Protein AF-A0A962AQ73-F1 (afdb_monomer_lite)

Radius of gyration: 14.05 Å; chains: 1; bounding box: 33×30×34 Å

Secondary structure (DSSP, 8-state):
-PPPHHHHHHHHHHHHHHTT----------TTT----EEEE-SSS-EEEE-PPP--------

Structure (mmCIF, N/CA/C/O backbone):
data_AF-A0A962AQ73-F1
#
_entry.id   AF-A0A962AQ73-F1
#
loop_
_atom_site.group_PDB
_atom_site.id
_atom_site.type_symbol
_atom_site.label_atom_id
_atom_site.label_alt_id
_atom_site.label_comp_id
_atom_site.label_asym_id
_atom_site.label_entity_id
_atom_site.label_seq_id
_atom_site.pdbx_PDB_ins_code
_atom_site.Cartn_x
_atom_site.Cartn_y
_atom_site.Cartn_z
_atom_site.occupancy
_atom_site.B_iso_or_equiv
_atom_site.auth_seq_id
_atom_site.auth_comp_id
_atom_site.auth_asym_id
_atom_site.auth_atom_id
_atom_site.pdbx_PDB_model_num
ATOM 1 N N . MET A 1 1 ? 8.797 -12.787 -11.630 1.00 56.38 1 MET A N 1
ATOM 2 C CA . MET A 1 1 ? 7.748 -12.063 -12.392 1.00 56.38 1 MET A CA 1
ATOM 3 C C . MET A 1 1 ? 7.812 -10.574 -12.049 1.00 56.38 1 MET A C 1
ATOM 5 O O . MET A 1 1 ? 7.781 -10.254 -10.868 1.00 56.38 1 MET A O 1
ATOM 9 N N . ARG A 1 2 ? 7.941 -9.675 -13.038 1.00 73.25 2 ARG A N 1
ATOM 10 C CA . ARG A 1 2 ? 7.980 -8.210 -12.834 1.00 73.25 2 ARG A CA 1
ATOM 11 C C . ARG A 1 2 ? 6.619 -7.613 -13.206 1.00 73.25 2 ARG A C 1
ATOM 13 O O . ARG A 1 2 ? 6.155 -7.823 -14.320 1.00 73.25 2 ARG A O 1
ATOM 20 N N . LEU A 1 3 ? 5.968 -6.927 -12.267 1.00 86.62 3 LEU A N 1
ATOM 21 C CA . LEU A 1 3 ? 4.650 -6.308 -12.452 1.00 86.62 3 LEU A CA 1
ATOM 22 C C . LEU A 1 3 ? 4.805 -4.802 -12.703 1.00 86.62 3 LEU A C 1
ATOM 24 O O . LEU A 1 3 ? 5.674 -4.173 -12.100 1.00 86.62 3 LEU A O 1
ATOM 28 N N . ARG A 1 4 ? 3.951 -4.224 -13.557 1.00 92.88 4 ARG A N 1
ATOM 29 C CA . ARG A 1 4 ? 3.888 -2.768 -13.752 1.00 92.88 4 ARG A CA 1
ATOM 30 C C . ARG A 1 4 ? 3.433 -2.062 -12.475 1.00 92.88 4 ARG A C 1
ATOM 32 O O . ARG A 1 4 ? 2.597 -2.576 -11.723 1.00 92.88 4 ARG A O 1
ATOM 39 N N . ALA A 1 5 ? 3.970 -0.869 -12.239 1.00 93.38 5 ALA A N 1
ATOM 40 C CA . ALA A 1 5 ? 3.699 -0.107 -11.026 1.00 93.38 5 ALA A CA 1
ATOM 41 C C . ALA A 1 5 ? 2.232 0.339 -10.933 1.00 93.38 5 ALA A C 1
ATOM 43 O O . ALA A 1 5 ? 1.648 0.324 -9.850 1.00 93.38 5 ALA A O 1
ATOM 44 N N . ASP A 1 6 ? 1.611 0.697 -12.055 1.00 95.00 6 ASP A N 1
ATOM 45 C CA . ASP A 1 6 ? 0.202 1.094 -12.103 1.00 95.00 6 ASP A CA 1
ATOM 46 C C . ASP A 1 6 ? -0.760 -0.047 -11.732 1.00 95.00 6 ASP A C 1
ATOM 48 O O . ASP A 1 6 ? -1.689 0.178 -10.950 1.00 95.00 6 ASP A O 1
ATOM 52 N N . ILE A 1 7 ? -0.499 -1.268 -12.209 1.00 96.00 7 ILE A N 1
ATOM 53 C CA . ILE A 1 7 ? -1.275 -2.463 -11.860 1.00 96.00 7 ILE A CA 1
ATOM 54 C C . ILE A 1 7 ? -1.114 -2.773 -10.370 1.00 96.00 7 ILE A C 1
ATOM 56 O O . ILE A 1 7 ? -2.112 -2.985 -9.678 1.00 96.00 7 ILE A O 1
ATOM 60 N N . PHE A 1 8 ? 0.120 -2.750 -9.854 1.00 94.62 8 PHE A N 1
ATOM 61 C CA . PHE A 1 8 ? 0.377 -2.990 -8.432 1.00 94.62 8 PHE A CA 1
ATOM 62 C C . PHE A 1 8 ? -0.371 -1.990 -7.541 1.00 94.62 8 PHE A C 1
ATOM 64 O O . PHE A 1 8 ? -1.052 -2.386 -6.596 1.00 94.62 8 PHE A O 1
ATOM 71 N N . VAL A 1 9 ? -0.282 -0.693 -7.856 1.00 96.50 9 VAL A N 1
ATOM 72 C CA . VAL A 1 9 ? -0.942 0.372 -7.085 1.00 96.50 9 VAL A CA 1
ATOM 73 C C . VAL A 1 9 ? -2.462 0.217 -7.116 1.00 96.50 9 VAL A C 1
ATOM 75 O O . VAL A 1 9 ? -3.102 0.325 -6.069 1.00 96.50 9 VAL A O 1
ATOM 78 N N . ALA A 1 10 ? -3.048 -0.062 -8.285 1.00 97.31 10 ALA A N 1
ATOM 79 C CA . ALA A 1 10 ? -4.491 -0.265 -8.408 1.00 97.31 10 ALA A CA 1
ATOM 80 C C . ALA A 1 10 ? -4.969 -1.474 -7.586 1.00 97.31 10 ALA A C 1
ATOM 82 O O . ALA A 1 10 ? -5.961 -1.378 -6.860 1.00 97.31 10 ALA A O 1
ATOM 83 N N . ALA A 1 11 ? -4.235 -2.589 -7.648 1.00 97.50 11 ALA A N 1
ATOM 84 C CA . ALA A 1 11 ? -4.542 -3.788 -6.876 1.00 97.50 11 ALA A CA 1
ATOM 85 C C . ALA A 1 11 ? -4.420 -3.549 -5.363 1.00 97.50 11 ALA A C 1
ATOM 87 O O . ALA A 1 11 ? -5.294 -3.968 -4.603 1.00 97.50 11 ALA A O 1
ATOM 88 N N . LEU A 1 12 ? -3.377 -2.837 -4.922 1.00 96.88 12 LEU A N 1
ATOM 89 C CA . LEU A 1 12 ? -3.161 -2.526 -3.509 1.00 96.88 12 LEU A CA 1
ATOM 90 C C . LEU A 1 12 ? -4.280 -1.646 -2.937 1.00 96.88 12 LEU A C 1
ATOM 92 O O . LEU A 1 12 ? -4.789 -1.943 -1.858 1.00 96.88 12 LEU A O 1
ATOM 96 N N . ILE A 1 13 ? -4.692 -0.600 -3.664 1.00 98.12 13 ILE A N 1
ATOM 97 C CA . ILE A 1 13 ? -5.804 0.271 -3.253 1.00 98.12 13 ILE A CA 1
ATOM 98 C C . ILE A 1 13 ? -7.095 -0.541 -3.143 1.00 98.12 13 ILE A C 1
ATOM 100 O O . ILE A 1 13 ? -7.761 -0.483 -2.111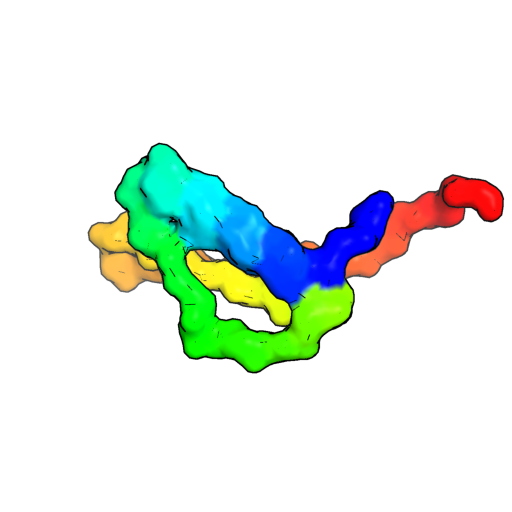 1.00 98.12 13 ILE A O 1
ATOM 104 N N . ARG A 1 14 ? -7.412 -1.348 -4.165 1.00 98.25 14 ARG A N 1
ATOM 105 C CA . ARG A 1 14 ? -8.603 -2.207 -4.149 1.00 98.25 14 ARG A CA 1
ATOM 106 C C . ARG A 1 14 ? -8.592 -3.153 -2.951 1.00 98.25 14 ARG A C 1
ATOM 108 O O . ARG A 1 14 ? -9.608 -3.281 -2.278 1.00 98.25 14 ARG A O 1
ATOM 115 N N . ARG A 1 15 ? -7.458 -3.805 -2.677 1.00 98.12 15 ARG A N 1
ATOM 116 C CA . ARG A 1 15 ? -7.320 -4.712 -1.531 1.00 98.12 15 ARG A CA 1
ATOM 117 C C . ARG A 1 15 ? -7.572 -3.978 -0.217 1.00 98.12 15 ARG A C 1
ATOM 119 O O . ARG A 1 15 ? -8.377 -4.444 0.572 1.00 98.12 15 ARG A O 1
ATOM 126 N N . ALA A 1 16 ? -6.931 -2.829 -0.004 1.00 97.81 16 ALA A N 1
ATOM 127 C CA . ALA A 1 16 ? -7.127 -2.041 1.212 1.00 97.81 16 ALA A CA 1
ATOM 128 C C . ALA A 1 16 ? -8.604 -1.662 1.415 1.00 97.81 16 ALA A C 1
ATOM 130 O O . ALA A 1 16 ? -9.126 -1.813 2.513 1.00 97.81 16 ALA A O 1
ATOM 131 N N . GLN A 1 17 ? -9.291 -1.254 0.345 1.00 97.94 17 GLN A N 1
ATOM 132 C CA . GLN A 1 17 ? -10.716 -0.916 0.390 1.00 97.94 17 GLN A CA 1
ATOM 133 C C . GLN A 1 17 ? -11.609 -2.122 0.705 1.00 97.94 17 GLN A C 1
ATOM 135 O O . GLN A 1 17 ? -12.566 -1.979 1.460 1.00 97.94 17 GLN A O 1
ATOM 140 N N . VAL A 1 18 ? -11.299 -3.305 0.161 1.00 98.38 18 VAL A N 1
ATOM 141 C CA . VAL A 1 18 ? -12.015 -4.553 0.488 1.00 98.38 18 VAL A CA 1
ATOM 142 C C . VAL A 1 18 ? -11.856 -4.912 1.968 1.00 98.38 18 VAL A C 1
ATOM 144 O O . VAL A 1 18 ? -12.819 -5.346 2.588 1.00 98.38 18 VAL A O 1
ATOM 147 N N . GLU A 1 19 ? -10.683 -4.660 2.547 1.00 97.88 19 GLU A N 1
ATOM 148 C CA . GLU A 1 19 ? -10.396 -4.855 3.978 1.00 97.88 19 GLU A CA 1
ATOM 149 C C . GLU A 1 19 ? -10.938 -3.710 4.867 1.00 97.88 19 GLU A C 1
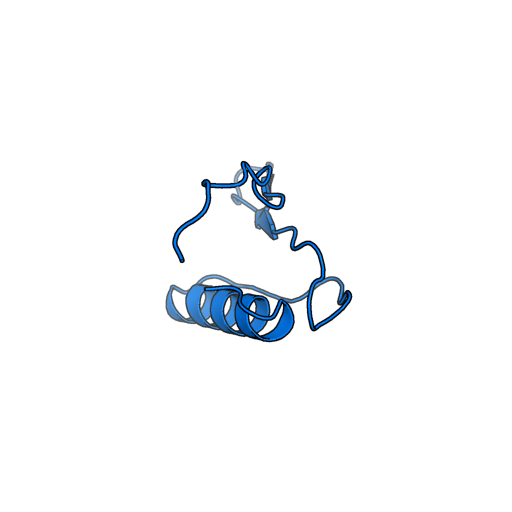ATOM 151 O O . GLU A 1 19 ? -10.636 -3.640 6.056 1.00 97.88 19 GLU A O 1
ATOM 156 N N . GLY A 1 20 ? -11.719 -2.777 4.306 1.00 96.88 20 GLY A N 1
ATOM 157 C CA . GLY A 1 20 ? -12.344 -1.671 5.040 1.00 96.88 20 GLY A CA 1
ATOM 158 C C . GLY A 1 20 ? -11.433 -0.469 5.317 1.00 96.88 20 GLY A C 1
ATOM 159 O O . GLY A 1 20 ? -11.845 0.464 6.005 1.00 96.88 20 GLY A O 1
ATOM 160 N N . ALA A 1 21 ? -10.214 -0.445 4.776 1.00 97.00 21 ALA A N 1
ATOM 161 C CA . ALA A 1 21 ? -9.300 0.683 4.911 1.00 97.00 21 ALA A CA 1
ATOM 162 C C . ALA A 1 21 ? -9.509 1.732 3.806 1.00 97.00 21 ALA A C 1
ATOM 164 O O . ALA A 1 21 ? -9.777 1.422 2.643 1.00 97.00 21 ALA A O 1
ATOM 165 N N . TYR A 1 22 ? -9.305 3.007 4.145 1.00 96.69 22 TYR A N 1
ATOM 166 C CA . TYR A 1 22 ? -9.286 4.083 3.157 1.00 96.69 22 TYR A CA 1
ATOM 167 C C . TYR A 1 22 ? -7.902 4.200 2.509 1.00 96.69 22 TYR A C 1
ATOM 169 O O . TYR A 1 22 ? -6.906 4.464 3.183 1.00 96.69 22 TYR A O 1
ATOM 177 N N . ALA A 1 23 ? -7.836 4.042 1.186 1.00 97.75 23 ALA A N 1
ATOM 178 C CA . ALA A 1 23 ? -6.599 4.146 0.419 1.00 97.75 23 ALA A CA 1
ATOM 179 C C . ALA A 1 23 ? -6.797 4.989 -0.843 1.00 97.75 23 ALA A C 1
ATOM 181 O O . ALA A 1 23 ? -7.788 4.842 -1.555 1.00 97.75 23 ALA A O 1
ATOM 182 N N . ILE A 1 24 ? -5.824 5.858 -1.135 1.00 97.69 24 ILE A N 1
ATOM 183 C CA . ILE A 1 24 ? -5.824 6.726 -2.318 1.00 97.69 24 ILE A CA 1
ATOM 184 C C . ILE A 1 24 ? -4.422 6.871 -2.907 1.00 97.69 24 ILE A C 1
ATOM 186 O O . ILE A 1 24 ? -3.418 6.849 -2.193 1.00 97.69 24 ILE A O 1
ATOM 190 N N . LEU A 1 25 ? -4.352 7.108 -4.218 1.00 97.12 25 LEU A N 1
ATOM 191 C CA . LEU A 1 25 ? -3.106 7.478 -4.882 1.00 97.12 25 LEU A CA 1
ATOM 192 C C . LEU A 1 25 ? -2.829 8.974 -4.690 1.00 97.12 25 LEU A C 1
ATOM 194 O O . LEU A 1 25 ? -3.485 9.814 -5.298 1.00 97.12 25 LEU A O 1
ATOM 198 N N . ARG A 1 26 ? -1.832 9.314 -3.866 1.00 96.69 26 ARG A N 1
ATOM 199 C CA . ARG A 1 26 ? -1.462 10.719 -3.592 1.00 96.69 26 ARG A CA 1
ATOM 200 C C . ARG A 1 26 ? -0.594 11.362 -4.673 1.00 96.69 26 ARG A C 1
ATOM 202 O O . ARG A 1 26 ? -0.709 12.561 -4.895 1.00 96.69 26 ARG A O 1
ATOM 209 N N . ARG A 1 27 ? 0.294 10.591 -5.307 1.00 95.69 27 ARG A N 1
ATOM 210 C CA . ARG A 1 27 ? 1.198 11.047 -6.375 1.00 95.69 27 ARG A CA 1
ATOM 211 C C . ARG A 1 27 ? 1.381 9.928 -7.389 1.00 95.69 27 ARG A C 1
ATOM 213 O O . ARG A 1 27 ? 1.702 8.808 -7.006 1.00 95.69 27 ARG A O 1
ATOM 220 N N . ARG A 1 28 ? 1.211 10.238 -8.675 1.00 95.19 28 ARG A N 1
ATOM 221 C CA . ARG A 1 28 ? 1.451 9.296 -9.773 1.00 95.19 28 ARG A CA 1
ATOM 222 C C . ARG A 1 28 ? 2.857 9.493 -10.343 1.00 95.19 28 ARG A C 1
ATOM 224 O O . ARG A 1 28 ? 3.248 10.621 -10.630 1.00 95.19 28 ARG A O 1
ATOM 231 N N . GLY A 1 29 ? 3.605 8.397 -10.458 1.00 93.56 29 GLY A N 1
ATOM 232 C CA . GLY A 1 29 ? 4.922 8.335 -11.099 1.00 93.56 29 GLY A CA 1
ATOM 233 C C . GLY A 1 29 ? 4.880 7.556 -12.417 1.00 93.56 29 GLY A C 1
ATOM 234 O O . GLY A 1 29 ? 3.817 7.424 -13.024 1.00 93.56 29 GLY A O 1
ATOM 235 N N . ALA A 1 30 ? 6.031 7.021 -12.840 1.00 94.25 30 ALA A N 1
ATOM 236 C CA . ALA A 1 30 ? 6.134 6.211 -14.053 1.00 94.25 30 ALA A CA 1
ATOM 237 C C . ALA A 1 30 ? 5.300 4.914 -13.931 1.00 94.25 30 ALA A C 1
ATOM 239 O O . ALA A 1 30 ? 5.532 4.144 -12.995 1.00 94.25 30 ALA A O 1
ATOM 240 N N . PRO A 1 31 ? 4.356 4.646 -14.854 1.00 91.81 31 PRO A N 1
ATOM 241 C CA . PRO A 1 31 ? 3.432 3.512 -14.741 1.00 91.81 31 PRO A CA 1
ATOM 242 C C . PRO A 1 31 ? 4.122 2.154 -14.916 1.00 91.81 31 PRO A C 1
ATOM 244 O O . PRO A 1 31 ? 3.765 1.189 -14.253 1.00 91.81 31 PRO A O 1
ATOM 247 N N . GLU A 1 32 ? 5.150 2.090 -15.761 1.00 91.19 32 GLU A N 1
ATOM 248 C CA . GLU A 1 32 ? 5.805 0.836 -16.148 1.00 91.19 32 GLU A CA 1
ATOM 249 C C . GLU A 1 32 ? 6.782 0.305 -15.089 1.00 91.19 32 GLU A C 1
ATOM 251 O O . GLU A 1 32 ? 6.813 -0.891 -14.814 1.00 91.19 32 GLU A O 1
ATOM 256 N N . ALA A 1 33 ? 7.588 1.187 -14.488 1.00 86.12 33 ALA A N 1
ATOM 257 C CA . ALA A 1 33 ? 8.726 0.795 -13.648 1.00 86.12 33 ALA A CA 1
ATOM 258 C C . ALA A 1 33 ? 9.032 1.791 -12.511 1.00 86.12 33 ALA A C 1
ATOM 260 O O . ALA A 1 33 ? 10.161 1.855 -12.026 1.00 86.12 33 ALA A O 1
ATOM 261 N N . GLY A 1 34 ? 8.055 2.606 -12.103 1.00 87.94 34 GLY A N 1
ATOM 262 C CA . GLY A 1 34 ? 8.244 3.581 -11.031 1.00 87.94 34 GLY A CA 1
ATOM 263 C C . GLY A 1 34 ? 8.450 2.931 -9.660 1.00 87.94 34 GLY A C 1
ATOM 264 O O . GLY A 1 34 ? 7.809 1.936 -9.332 1.00 87.94 34 GLY A O 1
ATOM 265 N N . ALA A 1 35 ? 9.311 3.535 -8.835 1.00 92.56 35 ALA A N 1
ATOM 266 C CA . ALA A 1 35 ? 9.404 3.196 -7.419 1.00 92.56 35 ALA A CA 1
ATOM 267 C C . 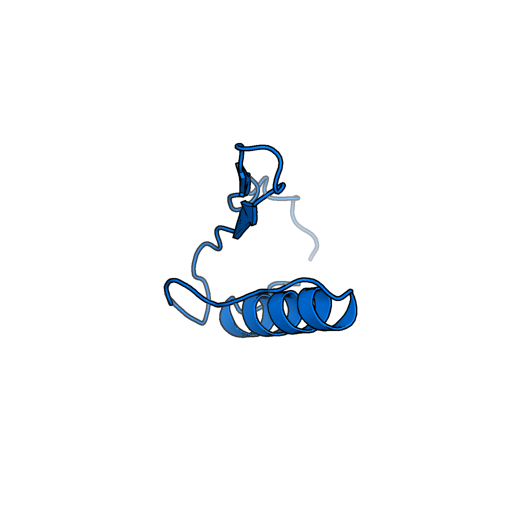ALA A 1 35 ? 8.082 3.521 -6.705 1.00 92.56 35 ALA A C 1
ATOM 269 O O . ALA A 1 35 ? 7.479 4.574 -6.935 1.00 92.56 35 ALA A O 1
ATOM 270 N N . ILE A 1 36 ? 7.647 2.622 -5.823 1.00 93.88 36 ILE A N 1
ATOM 271 C CA . ILE A 1 36 ? 6.374 2.731 -5.108 1.00 93.88 36 ILE A CA 1
ATOM 272 C C . ILE A 1 36 ? 6.672 2.965 -3.634 1.00 93.88 36 ILE A C 1
ATOM 274 O O . ILE A 1 36 ? 7.379 2.183 -3.005 1.00 93.88 36 ILE A O 1
ATOM 278 N N . PHE A 1 37 ? 6.104 4.037 -3.091 1.00 96.00 37 PHE A N 1
ATOM 279 C CA . PHE A 1 37 ? 6.140 4.345 -1.668 1.00 96.00 37 PHE A CA 1
ATOM 280 C C . PHE A 1 37 ? 4.721 4.299 -1.111 1.00 96.00 37 PHE A C 1
ATOM 282 O O . PHE A 1 37 ? 3.793 4.822 -1.735 1.00 96.00 37 PHE A O 1
ATOM 289 N N . VAL A 1 38 ? 4.554 3.702 0.066 1.00 96.88 38 VAL A N 1
ATOM 290 C CA . VAL A 1 38 ? 3.254 3.555 0.731 1.00 96.88 38 VAL A CA 1
ATOM 291 C C . VAL A 1 38 ? 3.344 4.169 2.118 1.00 96.88 38 VAL A C 1
ATOM 293 O O . VAL A 1 38 ? 4.173 3.760 2.926 1.00 96.88 38 VAL A O 1
ATOM 296 N N . ARG A 1 39 ? 2.484 5.149 2.404 1.00 97.38 39 ARG A N 1
ATOM 297 C CA . ARG A 1 39 ? 2.336 5.712 3.749 1.00 97.38 39 ARG A CA 1
ATOM 298 C C . ARG A 1 39 ? 1.072 5.160 4.391 1.00 97.38 39 ARG A C 1
ATOM 300 O O . ARG A 1 39 ? -0.004 5.311 3.817 1.00 97.38 39 ARG A O 1
ATOM 307 N N . VAL A 1 40 ? 1.214 4.578 5.576 1.00 97.38 40 VAL A N 1
ATOM 308 C CA . VAL A 1 40 ? 0.105 4.071 6.389 1.00 97.38 40 VAL A CA 1
ATOM 309 C C . VAL A 1 40 ? -0.026 4.954 7.619 1.00 97.38 40 VAL A C 1
ATOM 311 O O . VAL A 1 40 ? 0.920 5.083 8.396 1.00 97.38 40 VAL A O 1
ATOM 314 N N . ASP A 1 41 ? -1.185 5.583 7.767 1.00 96.75 41 ASP A N 1
ATOM 315 C CA . ASP A 1 41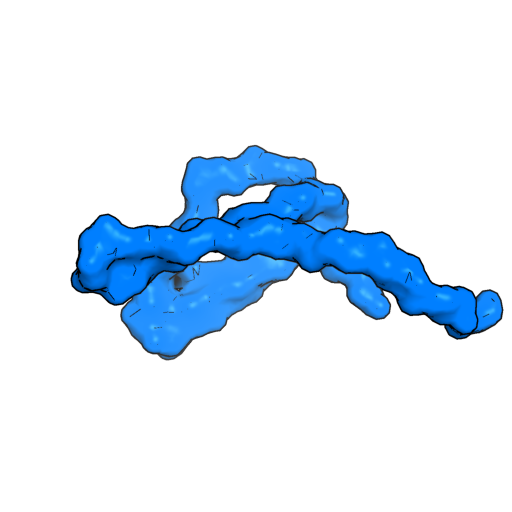 ? -1.565 6.244 9.011 1.00 96.75 41 ASP A CA 1
ATOM 316 C C . ASP A 1 41 ? -2.041 5.174 9.998 1.00 96.75 41 ASP A C 1
ATOM 318 O O . ASP A 1 41 ? -2.911 4.370 9.658 1.00 96.75 41 ASP A O 1
ATOM 322 N N . ARG A 1 42 ? -1.424 5.118 11.181 1.00 95.31 42 ARG A N 1
ATOM 323 C CA . ARG A 1 42 ? -1.756 4.129 12.216 1.00 95.31 42 ARG A CA 1
ATOM 324 C C . ARG A 1 42 ? -2.874 4.605 13.143 1.00 95.31 42 ARG A C 1
ATOM 326 O O . ARG A 1 42 ? -3.320 3.827 13.979 1.00 95.31 42 ARG A O 1
ATOM 333 N N . LEU A 1 43 ? -3.331 5.852 12.978 1.00 95.38 43 LEU A N 1
ATOM 334 C CA . LEU A 1 43 ? -4.347 6.506 13.810 1.00 95.38 43 LEU A CA 1
ATOM 335 C C . LEU A 1 43 ? -3.948 6.628 15.292 1.00 95.38 43 LEU A C 1
ATOM 337 O O . LEU A 1 43 ? -4.793 6.850 16.153 1.00 95.38 43 LEU A O 1
ATOM 341 N N . ASP A 1 44 ? -2.651 6.524 15.585 1.00 97.00 44 ASP A N 1
ATOM 342 C CA . ASP A 1 44 ? -2.052 6.637 16.921 1.00 97.00 44 ASP A CA 1
ATOM 343 C C . ASP A 1 44 ? -1.167 7.894 17.056 1.00 97.00 44 ASP A C 1
ATOM 345 O O . ASP A 1 44 ? -0.336 7.996 17.957 1.00 97.00 44 ASP A O 1
ATOM 349 N N . GLY A 1 45 ? -1.321 8.853 16.136 1.00 97.50 45 GLY A N 1
ATOM 350 C CA . GLY A 1 45 ? -0.465 10.038 16.027 1.00 97.50 45 GLY A CA 1
ATOM 351 C C . GLY A 1 45 ? 0.833 9.801 15.249 1.00 97.50 45 GLY A C 1
ATOM 352 O O . GLY A 1 45 ? 1.568 10.757 14.993 1.00 97.50 45 GLY A O 1
ATOM 353 N N . PHE A 1 46 ? 1.105 8.567 14.813 1.00 97.81 46 PHE A N 1
ATOM 354 C CA . PHE A 1 46 ? 2.252 8.228 13.980 1.00 97.81 46 PHE A CA 1
ATOM 355 C C . PHE A 1 46 ? 1.837 7.624 12.635 1.00 97.81 46 PHE A C 1
ATOM 357 O O . PHE A 1 46 ? 0.734 7.124 12.423 1.00 97.81 46 PHE A O 1
ATOM 364 N N . SER A 1 47 ? 2.782 7.628 11.695 1.00 98.00 47 SER A N 1
ATOM 365 C CA . SER A 1 47 ? 2.631 6.949 10.409 1.00 98.00 47 SER A CA 1
ATOM 366 C C . SER A 1 47 ? 3.848 6.083 10.110 1.00 98.00 47 SER A C 1
ATOM 368 O O . SER A 1 47 ? 4.941 6.330 10.622 1.00 98.00 47 SER A O 1
ATOM 370 N N . ALA A 1 48 ? 3.646 5.045 9.304 1.00 97.62 48 ALA A N 1
ATOM 371 C CA . ALA A 1 48 ? 4.713 4.222 8.751 1.00 97.62 48 ALA A CA 1
ATOM 372 C C . ALA A 1 48 ? 4.899 4.552 7.265 1.00 97.62 48 ALA A C 1
ATOM 374 O O . ALA A 1 48 ? 3.918 4.734 6.537 1.00 97.62 48 ALA A O 1
ATOM 375 N N . LEU A 1 49 ? 6.152 4.621 6.812 1.00 96.94 49 LEU A N 1
ATOM 376 C CA . LEU A 1 49 ? 6.508 4.800 5.407 1.00 96.94 49 LEU A CA 1
ATOM 377 C C . LEU A 1 49 ? 7.260 3.565 4.915 1.00 96.94 49 LEU A C 1
ATOM 379 O O . LEU A 1 49 ? 8.339 3.250 5.410 1.00 96.94 49 LEU A O 1
ATOM 383 N N . PHE A 1 50 ? 6.695 2.904 3.913 1.00 95.62 50 PHE A N 1
ATOM 384 C CA . PHE A 1 50 ? 7.304 1.778 3.223 1.00 95.62 50 PHE A CA 1
ATOM 385 C C . PHE A 1 50 ? 7.863 2.258 1.886 1.00 95.62 50 PHE A C 1
ATOM 387 O O . PHE A 1 50 ? 7.162 2.922 1.117 1.00 95.62 50 PHE A O 1
ATOM 394 N N . GLY A 1 51 ? 9.126 1.935 1.624 1.00 92.62 51 GLY A N 1
ATOM 395 C CA . GLY A 1 51 ? 9.760 2.108 0.321 1.00 92.62 51 GLY A CA 1
ATOM 396 C C . GLY A 1 51 ? 9.839 0.787 -0.445 1.00 92.62 51 GLY A C 1
ATOM 397 O O . GLY A 1 51 ? 9.509 -0.266 0.110 1.00 92.62 51 GLY A O 1
ATOM 398 N N . PRO A 1 52 ? 10.295 0.821 -1.707 1.00 89.31 52 PRO A N 1
ATOM 399 C CA . PRO A 1 52 ? 10.640 -0.405 -2.410 1.00 89.31 52 PRO A CA 1
ATOM 400 C C . PRO A 1 52 ? 11.712 -1.152 -1.611 1.00 89.31 52 PRO A C 1
ATOM 402 O O . PRO A 1 52 ? 12.655 -0.538 -1.107 1.00 89.31 52 PRO A O 1
ATOM 405 N N . ALA A 1 53 ? 11.562 -2.472 -1.487 1.00 82.06 53 ALA A N 1
ATOM 406 C CA . ALA A 1 53 ? 12.600 -3.293 -0.883 1.00 82.06 53 ALA A CA 1
ATOM 407 C C . ALA A 1 53 ? 13.918 -3.080 -1.652 1.00 82.06 53 ALA A C 1
ATOM 409 O O . ALA A 1 53 ? 13.876 -2.978 -2.885 1.00 82.06 53 ALA A O 1
ATOM 410 N N . PRO A 1 54 ? 15.073 -2.999 -0.965 1.00 77.25 54 PRO A N 1
ATOM 411 C CA . PRO A 1 54 ? 16.356 -3.007 -1.647 1.00 77.25 54 PRO A CA 1
ATOM 412 C C . PRO A 1 54 ? 16.401 -4.266 -2.508 1.00 77.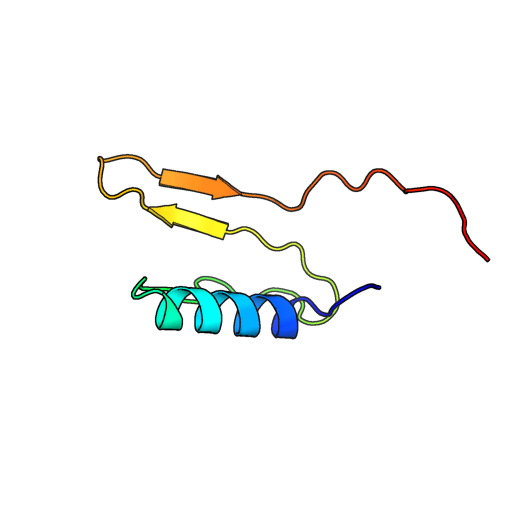25 54 PRO A C 1
ATOM 414 O O . PRO A 1 54 ? 16.214 -5.377 -2.014 1.00 77.25 54 PRO A O 1
ATOM 417 N N . GLN A 1 55 ? 16.550 -4.084 -3.815 1.00 67.50 55 GLN A N 1
ATOM 418 C CA . GLN A 1 55 ? 16.543 -5.199 -4.742 1.00 67.50 55 GLN A CA 1
ATOM 419 C C . GLN A 1 55 ? 17.878 -5.935 -4.600 1.00 67.50 55 GLN A C 1
ATOM 421 O O . GLN A 1 55 ? 18.845 -5.602 -5.274 1.00 67.50 55 GLN A O 1
ATOM 426 N N . SER A 1 56 ? 17.947 -6.921 -3.705 1.00 57.59 56 SER A N 1
ATOM 427 C CA . SER A 1 56 ? 18.918 -8.000 -3.857 1.00 57.59 56 SER A CA 1
ATOM 428 C C . SER A 1 56 ? 18.535 -8.723 -5.144 1.00 57.59 56 SER A C 1
ATOM 430 O O . SER A 1 56 ? 17.430 -9.260 -5.244 1.00 57.59 56 SER A O 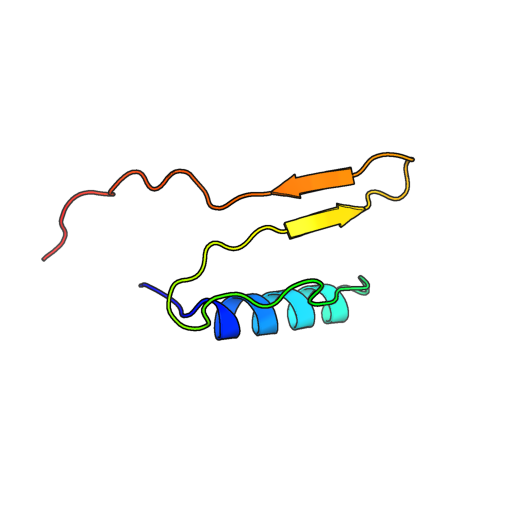1
ATOM 432 N N . GLU A 1 57 ? 19.398 -8.673 -6.157 1.00 54.16 57 GLU A N 1
ATOM 433 C CA . GLU A 1 57 ? 19.325 -9.616 -7.268 1.00 54.16 57 GLU A CA 1
ATOM 434 C C . GLU A 1 57 ? 19.321 -11.023 -6.666 1.00 54.16 57 GLU A C 1
ATOM 436 O O . GLU A 1 57 ? 20.322 -11.492 -6.129 1.00 54.16 57 GLU A O 1
ATOM 441 N N . ILE A 1 58 ? 18.164 -11.681 -6.686 1.00 52.16 58 ILE A N 1
ATOM 442 C CA . ILE A 1 58 ? 18.130 -13.131 -6.566 1.00 52.16 58 ILE A CA 1
ATOM 443 C C . ILE A 1 58 ? 18.706 -13.620 -7.891 1.00 52.16 58 ILE A C 1
ATOM 445 O O . ILE A 1 58 ? 18.203 -13.249 -8.954 1.00 52.16 58 ILE A O 1
ATOM 449 N N . GLY A 1 59 ? 19.830 -14.329 -7.781 1.00 51.09 59 GLY A N 1
ATOM 450 C CA . GLY A 1 59 ? 20.640 -14.807 -8.889 1.00 51.09 59 GLY A CA 1
ATOM 451 C C . GLY A 1 59 ? 19.841 -15.576 -9.935 1.00 51.09 59 GLY A C 1
ATOM 452 O O . GLY A 1 59 ? 18.744 -16.063 -9.679 1.00 51.09 59 GLY A O 1
ATOM 453 N N . ALA A 1 60 ? 20.441 -15.606 -11.122 1.00 57.25 60 ALA A N 1
ATOM 454 C CA . ALA A 1 60 ? 19.983 -16.237 -12.346 1.00 57.25 60 ALA A CA 1
ATOM 455 C C . ALA A 1 60 ? 19.167 -17.519 -12.142 1.00 57.25 60 ALA A C 1
ATOM 457 O O . ALA A 1 60 ? 19.651 -18.450 -11.513 1.00 57.25 60 ALA A O 1
ATOM 458 N N . ASP A 1 61 ? 18.013 -17.579 -12.805 1.00 45.31 61 ASP A N 1
ATOM 459 C CA . ASP A 1 61 ? 17.375 -18.832 -13.194 1.00 45.31 61 ASP A CA 1
ATOM 460 C C . ASP A 1 61 ? 16.921 -18.702 -14.657 1.00 45.31 61 ASP A C 1
ATOM 462 O O . ASP A 1 61 ? 15.953 -17.991 -14.957 1.00 45.31 61 ASP A O 1
ATOM 466 N N . GLY A 1 62 ? 17.663 -19.368 -15.552 1.00 49.25 62 GLY A N 1
ATOM 467 C CA . GLY A 1 62 ? 17.389 -19.502 -16.987 1.00 49.25 62 GLY A CA 1
ATOM 468 C C . GLY A 1 62 ? 18.635 -19.436 -17.853 1.00 49.25 62 GLY A C 1
ATOM 469 O O . GLY A 1 62 ? 18.750 -18.430 -18.585 1.00 49.25 62 GLY A O 1
#

Sequence (62 aa):
MRLRADIFVAALIRRAQVEGAYAILRRRGAPEAGAIFVRVDRLDGFSALFGPAPQSEIGADG

pLDDT: mean 88.64, std 15.01, range [45.31, 98.38]

Foldseek 3Di:
DDDWQQVVQVVVCVVCVVVVHHDDDPDDDHRGDDWDKDWADPVPPDIDIDTPDDDDPPDDDD